Protein AF-A0A0P8AEZ1-F1 (afdb_monomer)

Sequence (94 aa):
MKTRRPFRGKIDKVRITFRKSIELAEKVASELGSPIEISNRGRPPVYDRVKLAAALLVKGMRSFADLPTDLENIQYDMTVCGSKEYPCSSEFQI

Nearest PDB structures (foldseek):
  6zkb-assembly1_q  TM=2.680E-01  e=5.738E+00  Ovis aries
  6m7j-assembly1_E  TM=2.860E-01  e=7.323E+00  Mycobacterium tuberculosis
  8ib4-assembly1_Z  TM=2.171E-01  e=6.482E+00  Mus musculus

Secondary structure (DSSP, 8-state):
---S-TTTTTSTT----HHHHHHHHHHHHHHH--SS----SSSPPSB-HHHHHHHHHHHTTS-TTHHHHHHHHTT---BTTS--PPPPGGGG--

Organism: NCBI:txid1392998

pLDDT: mean 76.28, std 13.15, range [37.09, 91.94]

Solvent-accessible surface area (backbone atoms only — not comparable to full-atom values): 6035 Å² total; per-residue (Å²): 136,84,75,87,57,89,52,71,72,62,61,80,63,63,81,72,50,71,70,60,48,39,58,49,28,32,53,50,26,59,75,73,45,72,93,68,78,90,70,93,71,78,81,79,77,64,54,36,64,42,49,50,46,7,51,54,58,53,38,74,84,49,56,84,79,52,47,60,57,57,35,58,76,69,66,63,64,41,28,66,82,73,75,59,67,74,84,51,82,7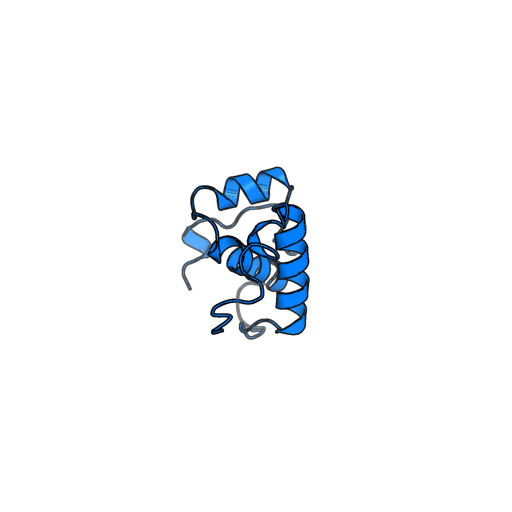9,73,68,72,123

Structure (mmCIF, N/CA/C/O backbone):
data_AF-A0A0P8AEZ1-F1
#
_entry.id   AF-A0A0P8AEZ1-F1
#
loop_
_atom_site.group_PDB
_atom_site.id
_atom_site.type_symbol
_atom_site.label_atom_id
_atom_site.label_alt_id
_atom_site.label_comp_id
_atom_site.label_asym_id
_atom_site.label_entity_id
_atom_site.label_seq_id
_atom_site.pdbx_PDB_ins_code
_atom_site.Cartn_x
_atom_site.Cartn_y
_atom_site.Cartn_z
_atom_site.occupancy
_atom_site.B_iso_or_equiv
_atom_site.auth_seq_id
_atom_site.auth_comp_id
_atom_site.auth_asym_id
_atom_site.auth_atom_id
_atom_site.pdbx_PDB_model_num
ATOM 1 N N . MET A 1 1 ? -17.098 -25.434 28.674 1.00 54.53 1 MET A N 1
ATOM 2 C CA . MET A 1 1 ? -17.180 -24.068 28.099 1.00 54.53 1 MET A CA 1
ATOM 3 C C . MET A 1 1 ? -16.533 -24.061 26.717 1.00 54.53 1 MET A C 1
ATOM 5 O O . MET A 1 1 ? -15.351 -24.353 26.626 1.00 54.53 1 MET A O 1
ATOM 9 N N . LYS A 1 2 ? -17.280 -23.778 25.638 1.00 54.66 2 LYS A N 1
ATOM 10 C CA . LYS A 1 2 ? -16.714 -23.611 24.284 1.00 54.66 2 LYS A CA 1
ATOM 11 C C . LYS A 1 2 ? -16.272 -22.155 24.103 1.00 54.66 2 LYS A C 1
ATOM 13 O O . LYS A 1 2 ? -17.110 -21.286 23.876 1.00 54.66 2 LYS A O 1
ATOM 18 N N . THR A 1 3 ? -14.973 -21.879 24.174 1.00 62.19 3 THR A N 1
ATOM 19 C CA . THR A 1 3 ? -14.371 -20.588 23.797 1.00 62.19 3 THR A CA 1
ATOM 20 C C . THR A 1 3 ? -14.392 -20.453 22.278 1.00 62.19 3 THR A C 1
ATOM 22 O O . THR A 1 3 ? -13.388 -20.620 21.598 1.00 62.19 3 THR A O 1
ATOM 25 N N . ARG A 1 4 ? -15.573 -20.183 21.707 1.00 64.12 4 ARG A N 1
ATOM 26 C CA . ARG A 1 4 ? -15.759 -20.181 20.248 1.00 64.12 4 ARG A CA 1
ATOM 27 C C . ARG A 1 4 ? -14.858 -19.190 19.506 1.00 64.12 4 ARG A C 1
ATOM 29 O O . ARG A 1 4 ? -14.677 -19.387 18.314 1.00 64.12 4 ARG A O 1
ATOM 36 N N . ARG A 1 5 ? -14.298 -18.168 20.172 1.00 63.47 5 ARG A N 1
ATOM 37 C CA . ARG A 1 5 ? -13.314 -17.219 19.619 1.00 63.47 5 ARG A CA 1
ATOM 38 C C . ARG A 1 5 ? -12.518 -16.537 20.752 1.00 63.47 5 ARG A C 1
ATOM 40 O O . ARG A 1 5 ? -12.949 -15.482 21.212 1.00 63.47 5 ARG A O 1
ATOM 47 N N . PRO A 1 6 ? -11.385 -17.092 21.220 1.00 69.50 6 PRO A N 1
ATOM 48 C CA . PRO A 1 6 ? -10.659 -16.565 22.387 1.00 69.50 6 PRO A CA 1
ATOM 49 C C . PRO A 1 6 ? -10.104 -15.140 22.203 1.00 69.50 6 PRO A C 1
ATOM 51 O O . PRO A 1 6 ? -9.798 -14.467 23.184 1.00 69.50 6 PRO A O 1
ATOM 54 N N . PHE A 1 7 ? -10.019 -14.655 20.961 1.00 66.12 7 PHE A N 1
ATOM 55 C CA . PHE A 1 7 ? -9.469 -13.339 20.626 1.00 66.12 7 PHE A CA 1
ATOM 56 C C . PHE A 1 7 ? -10.509 -12.301 20.172 1.00 66.12 7 PHE A C 1
AT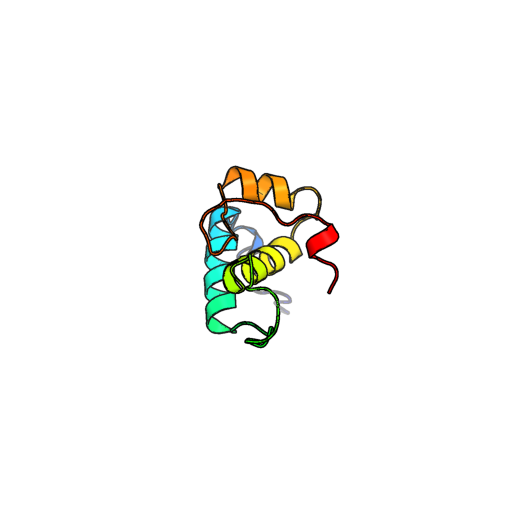OM 58 O O . PHE A 1 7 ? -10.153 -11.148 19.914 1.00 66.12 7 PHE A O 1
ATOM 65 N N . ARG A 1 8 ? -11.794 -12.680 20.086 1.00 61.72 8 ARG A N 1
ATOM 66 C CA . ARG A 1 8 ? -12.873 -11.770 19.665 1.00 61.72 8 ARG A CA 1
ATOM 67 C C . ARG A 1 8 ? -12.987 -10.617 20.663 1.00 61.72 8 ARG A C 1
ATOM 69 O O . ARG A 1 8 ? -13.062 -10.855 21.865 1.00 61.72 8 ARG A O 1
ATOM 76 N N . GLY A 1 9 ? -12.959 -9.377 20.183 1.00 64.88 9 GLY A N 1
ATOM 77 C CA . GLY A 1 9 ? -12.969 -8.175 21.021 1.00 64.88 9 GLY A CA 1
ATOM 78 C C . GLY A 1 9 ? -11.624 -7.769 21.642 1.00 64.88 9 GLY A C 1
ATOM 79 O O . GLY A 1 9 ? -11.559 -6.691 22.229 1.00 64.88 9 GLY A O 1
ATOM 80 N N . LYS A 1 10 ? -10.551 -8.568 21.519 1.00 65.12 10 LYS A N 1
ATOM 81 C CA . LYS A 1 10 ? -9.172 -8.117 21.812 1.00 65.12 10 LYS A CA 1
ATOM 82 C C . LYS A 1 10 ? -8.484 -7.598 20.551 1.00 65.12 10 LYS A C 1
ATOM 84 O O . LYS A 1 10 ? -7.921 -6.511 20.583 1.00 65.12 10 LYS A O 1
ATOM 89 N N . ILE A 1 11 ? -8.586 -8.341 19.446 1.00 61.75 11 ILE A N 1
ATOM 90 C CA . ILE A 1 11 ? -8.027 -7.943 18.142 1.00 61.75 11 ILE A CA 1
ATOM 91 C C . ILE A 1 11 ? -8.865 -6.815 17.521 1.00 61.75 11 ILE A C 1
ATOM 93 O O . ILE A 1 11 ? -8.313 -5.822 17.062 1.00 61.75 11 ILE A O 1
ATOM 97 N N . ASP A 1 12 ? -10.195 -6.906 17.627 1.00 59.69 12 ASP A N 1
ATOM 98 C CA . ASP A 1 12 ? -11.139 -5.929 17.053 1.00 59.69 12 ASP A CA 1
ATOM 99 C C . ASP A 1 12 ? -11.014 -4.511 17.655 1.00 59.69 12 ASP A C 1
ATOM 101 O O . ASP A 1 12 ? -11.529 -3.545 17.096 1.00 59.69 12 ASP A O 1
ATOM 105 N N . LYS A 1 13 ? -10.344 -4.367 18.809 1.00 60.31 13 LYS A N 1
ATOM 106 C CA . LYS A 1 13 ? -10.119 -3.073 19.476 1.00 60.31 13 LYS A CA 1
ATOM 107 C C . LYS A 1 13 ? -8.903 -2.318 18.946 1.00 60.31 13 LYS A C 1
ATOM 109 O O . LYS A 1 13 ? -8.765 -1.128 19.231 1.00 60.31 13 LYS A O 1
ATOM 114 N N . VAL A 1 14 ? -8.015 -2.978 18.205 1.00 65.06 14 VAL A N 1
ATOM 115 C CA . VAL A 1 14 ? -6.819 -2.328 17.672 1.00 65.06 14 VAL A CA 1
ATOM 116 C C . VAL A 1 14 ? -7.218 -1.538 16.427 1.00 65.06 14 VAL A C 1
ATOM 118 O O . VAL A 1 14 ? -7.285 -2.069 15.323 1.00 65.06 14 VAL A O 1
ATOM 121 N N . ARG A 1 15 ? -7.494 -0.242 16.602 1.00 65.81 15 ARG A N 1
ATOM 122 C CA . ARG A 1 15 ? -7.635 0.693 15.480 1.00 65.81 15 ARG A CA 1
ATOM 123 C C . ARG A 1 15 ? -6.257 0.960 14.881 1.00 65.81 15 ARG A C 1
ATOM 125 O O . ARG A 1 15 ? -5.510 1.808 15.364 1.00 65.81 15 ARG A O 1
ATOM 132 N N . ILE A 1 16 ? -5.910 0.211 13.842 1.00 75.94 16 ILE A N 1
ATOM 133 C CA . ILE A 1 16 ? -4.710 0.459 13.042 1.00 75.94 16 ILE A CA 1
ATOM 134 C C . ILE A 1 16 ? -5.015 1.624 12.092 1.00 75.94 16 ILE A C 1
ATOM 136 O O . ILE A 1 16 ? -6.047 1.635 11.423 1.00 75.94 16 ILE A O 1
ATOM 140 N N . THR A 1 17 ? -4.143 2.632 12.059 1.00 86.69 17 THR A N 1
ATOM 141 C CA . THR A 1 17 ? -4.250 3.726 11.084 1.00 86.69 17 THR A CA 1
ATOM 142 C C . THR A 1 17 ? -3.941 3.211 9.682 1.00 86.69 17 THR A C 1
ATOM 144 O O . THR A 1 17 ? -3.157 2.277 9.530 1.00 86.69 17 THR A O 1
ATOM 147 N N . PHE A 1 18 ? -4.495 3.850 8.646 1.00 86.12 18 PHE A N 1
ATOM 148 C CA . PHE A 1 18 ? -4.230 3.454 7.256 1.00 86.12 18 PHE A CA 1
ATOM 149 C C . PHE A 1 18 ? -2.726 3.362 6.944 1.00 86.12 18 PHE A C 1
ATOM 151 O O . PHE A 1 18 ? -2.251 2.383 6.372 1.00 86.12 18 PHE A O 1
ATOM 158 N N . ARG A 1 19 ? -1.958 4.336 7.443 1.00 89.62 19 ARG A N 1
ATOM 159 C CA . ARG A 1 19 ? -0.498 4.359 7.330 1.00 89.62 19 ARG A CA 1
ATOM 160 C C . ARG A 1 19 ? 0.171 3.113 7.922 1.00 89.62 19 ARG A C 1
ATOM 162 O O . ARG A 1 19 ? 0.981 2.478 7.265 1.00 89.62 19 ARG A O 1
ATOM 169 N N . LYS A 1 20 ? -0.209 2.701 9.133 1.00 89.25 20 LYS A N 1
ATOM 170 C CA . LYS A 1 20 ? 0.351 1.484 9.740 1.00 89.25 20 LYS A CA 1
ATOM 171 C C . LYS A 1 20 ? -0.077 0.218 9.000 1.00 89.25 20 LYS A C 1
ATOM 173 O O . LYS A 1 20 ? 0.694 -0.734 8.940 1.00 89.25 20 LYS A O 1
ATOM 178 N N . SER A 1 21 ? -1.294 0.187 8.450 1.00 89.19 21 SER A N 1
ATOM 179 C CA . SER A 1 21 ? -1.739 -0.965 7.661 1.00 89.19 21 SER A CA 1
ATOM 180 C C . SER A 1 21 ? -0.963 -1.108 6.355 1.00 89.19 21 SER A C 1
ATOM 182 O O . SER A 1 21 ? -0.620 -2.232 6.006 1.00 89.19 21 SER A O 1
ATOM 184 N N . ILE A 1 22 ? -0.638 -0.003 5.672 1.00 91.06 22 ILE A N 1
ATOM 185 C CA . ILE A 1 22 ? 0.125 -0.066 4.420 1.00 91.06 22 ILE A CA 1
ATOM 186 C C . ILE A 1 22 ? 1.593 -0.416 4.667 1.00 91.06 22 ILE A C 1
ATOM 188 O O . ILE A 1 22 ? 2.119 -1.282 3.983 1.00 91.06 22 ILE A O 1
ATOM 192 N N . GLU A 1 23 ? 2.208 0.122 5.725 1.00 91.94 23 GLU A N 1
ATOM 193 C CA . GLU A 1 23 ? 3.568 -0.257 6.144 1.00 91.94 23 GLU A CA 1
ATOM 194 C C . GLU A 1 23 ? 3.667 -1.752 6.497 1.00 91.94 23 GLU A C 1
ATOM 196 O O . GLU A 1 23 ? 4.655 -2.418 6.188 1.00 91.94 23 GLU A O 1
ATOM 201 N N . LEU A 1 24 ? 2.639 -2.310 7.148 1.00 91.19 24 LEU A N 1
ATOM 202 C CA . LEU A 1 24 ? 2.578 -3.746 7.419 1.00 91.19 24 LEU A CA 1
ATOM 203 C C . LEU A 1 24 ? 2.409 -4.547 6.122 1.00 91.19 24 LEU A C 1
ATOM 205 O O . LEU A 1 24 ? 3.073 -5.566 5.943 1.00 91.19 24 LEU A O 1
ATOM 209 N N . ALA A 1 25 ? 1.540 -4.087 5.224 1.00 90.81 25 ALA A N 1
ATOM 210 C CA . ALA A 1 25 ? 1.293 -4.740 3.947 1.00 90.81 25 ALA A CA 1
ATOM 211 C C . ALA A 1 25 ? 2.531 -4.738 3.039 1.00 90.81 25 ALA A C 1
ATOM 213 O O . ALA A 1 25 ? 2.774 -5.737 2.374 1.00 90.81 25 ALA A O 1
ATOM 214 N N . GLU A 1 26 ? 3.352 -3.685 3.055 1.00 91.56 26 GLU A N 1
ATOM 215 C CA . GLU A 1 26 ? 4.635 -3.647 2.338 1.00 91.56 26 GLU A CA 1
ATOM 216 C C . GLU A 1 26 ? 5.611 -4.705 2.846 1.00 91.56 26 GLU A C 1
ATOM 218 O O . GLU A 1 26 ? 6.248 -5.392 2.046 1.00 91.56 26 GLU A O 1
ATOM 223 N N . LYS A 1 27 ? 5.710 -4.877 4.170 1.00 91.94 27 LYS A N 1
ATOM 224 C CA . LYS A 1 27 ? 6.559 -5.921 4.766 1.00 91.94 27 LYS A CA 1
ATOM 225 C C . LYS A 1 27 ? 6.089 -7.309 4.352 1.00 91.94 27 LYS A C 1
ATOM 227 O O . LYS A 1 27 ? 6.893 -8.123 3.917 1.00 91.94 27 LYS A O 1
ATOM 232 N N . VAL A 1 28 ? 4.781 -7.547 4.423 1.00 89.44 28 VAL A N 1
ATOM 233 C CA . VAL A 1 28 ? 4.174 -8.812 3.994 1.00 89.44 28 VAL A CA 1
ATOM 234 C C . VAL A 1 28 ? 4.400 -9.051 2.500 1.00 89.44 28 VAL A C 1
ATOM 236 O O . VAL A 1 28 ? 4.800 -10.145 2.119 1.00 89.44 28 VAL A O 1
ATOM 239 N N . ALA A 1 29 ? 4.199 -8.042 1.651 1.00 88.81 29 ALA A N 1
ATOM 240 C CA . A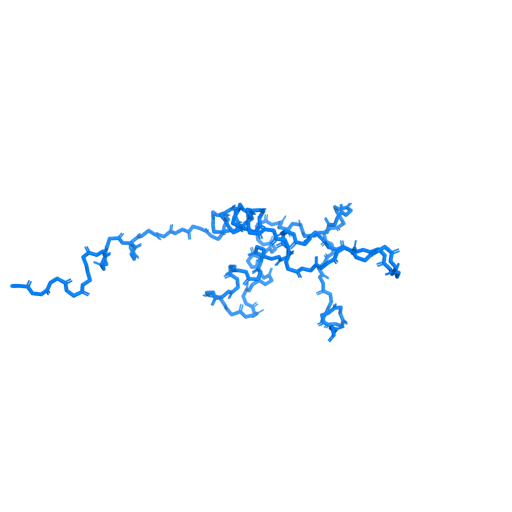LA A 1 29 ? 4.422 -8.149 0.211 1.00 88.81 29 ALA A CA 1
ATOM 241 C C . ALA A 1 29 ? 5.899 -8.396 -0.136 1.00 88.81 29 ALA A C 1
ATOM 243 O O . ALA A 1 29 ? 6.195 -9.146 -1.062 1.00 88.81 29 ALA A O 1
ATOM 244 N N . SER A 1 30 ? 6.822 -7.804 0.625 1.00 88.94 30 SER A N 1
ATOM 245 C CA . SER A 1 30 ? 8.260 -8.039 0.473 1.00 88.94 30 SER A CA 1
ATOM 246 C C . SER A 1 30 ? 8.642 -9.474 0.840 1.00 88.94 30 SER A C 1
ATOM 248 O O . SER A 1 30 ? 9.424 -10.091 0.125 1.00 88.94 30 SER A O 1
ATOM 250 N N . GLU A 1 31 ? 8.079 -10.022 1.923 1.00 89.38 31 GLU A N 1
ATOM 251 C CA . GLU A 1 31 ? 8.370 -11.394 2.362 1.00 89.38 31 GLU A CA 1
ATOM 252 C C . GLU A 1 31 ? 7.710 -12.467 1.494 1.00 89.38 31 GLU A C 1
ATOM 254 O O . GLU A 1 31 ? 8.324 -13.495 1.216 1.00 89.38 31 GLU A O 1
ATOM 259 N N . LEU A 1 32 ? 6.476 -12.237 1.040 1.00 83.00 32 LEU A N 1
ATOM 260 C CA . LEU A 1 32 ? 5.792 -13.151 0.120 1.00 83.00 32 LEU A CA 1
ATOM 261 C C . LEU A 1 32 ? 6.404 -13.122 -1.286 1.00 83.00 32 LEU A C 1
ATOM 263 O O . LEU A 1 32 ? 6.225 -14.069 -2.052 1.00 83.00 32 LEU A O 1
ATOM 267 N N . GLY A 1 33 ? 7.118 -12.045 -1.619 1.00 72.88 33 GLY A N 1
ATOM 268 C CA . GLY A 1 33 ? 7.586 -11.773 -2.967 1.00 72.88 33 GLY A CA 1
ATOM 269 C C . GLY A 1 33 ? 6.444 -11.372 -3.904 1.00 72.88 33 GLY A C 1
ATOM 270 O O . GLY A 1 33 ? 5.255 -11.464 -3.591 1.00 72.88 33 GLY A O 1
ATOM 271 N N . SER A 1 34 ? 6.807 -10.892 -5.093 1.00 67.50 34 SER A N 1
ATOM 272 C CA . SER A 1 34 ? 5.814 -10.562 -6.113 1.00 67.50 34 SER A CA 1
ATOM 273 C C . SER A 1 34 ? 5.397 -11.831 -6.866 1.00 67.50 34 SER A C 1
ATOM 275 O O . SER A 1 34 ? 6.275 -12.516 -7.388 1.00 67.50 34 SER A O 1
ATOM 277 N N . PRO A 1 35 ? 4.089 -12.120 -7.016 1.00 62.22 35 PRO A N 1
ATOM 278 C CA . PRO A 1 35 ? 3.628 -13.174 -7.922 1.00 62.22 35 PRO A CA 1
ATOM 279 C C . PRO A 1 35 ? 3.823 -12.796 -9.401 1.00 62.22 35 PRO A C 1
ATOM 281 O O . PRO A 1 35 ? 3.581 -13.608 -10.286 1.00 62.22 35 PRO A O 1
ATOM 284 N N . ILE A 1 36 ? 4.225 -11.551 -9.681 1.00 65.56 36 ILE A N 1
ATOM 285 C CA . ILE A 1 36 ? 4.457 -11.042 -11.028 1.00 65.56 36 ILE A CA 1
ATOM 286 C C . ILE A 1 36 ? 5.902 -11.361 -11.407 1.00 65.56 36 ILE A C 1
ATOM 288 O O . ILE A 1 36 ? 6.840 -10.841 -10.797 1.00 65.56 36 ILE A O 1
ATOM 292 N N . GLU A 1 37 ? 6.093 -12.169 -12.448 1.00 68.81 37 GLU A N 1
ATOM 293 C CA . GLU A 1 37 ? 7.422 -12.479 -12.976 1.00 68.81 37 GLU A CA 1
ATOM 294 C C . GLU A 1 37 ? 8.110 -11.230 -13.551 1.00 68.81 37 GLU A C 1
ATOM 2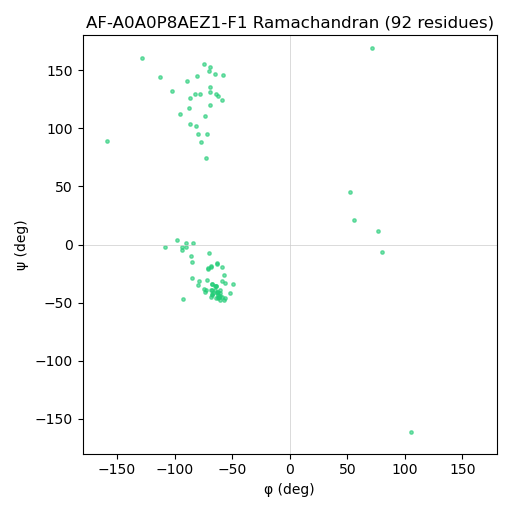96 O O . GLU A 1 37 ? 7.488 -10.275 -14.037 1.00 68.81 37 GLU A O 1
ATOM 301 N N . ILE A 1 38 ? 9.434 -11.165 -13.431 1.00 70.25 38 ILE A N 1
ATOM 302 C CA . ILE A 1 38 ? 10.220 -10.073 -14.012 1.00 70.25 38 ILE A CA 1
ATOM 303 C C . ILE A 1 38 ? 10.423 -10.397 -15.493 1.00 70.25 38 ILE A C 1
ATOM 305 O O . ILE A 1 38 ? 11.255 -11.226 -15.847 1.00 70.25 38 ILE A O 1
ATOM 309 N N . SER A 1 39 ? 9.650 -9.746 -16.363 1.00 70.25 39 SER A N 1
ATOM 310 C CA . SER A 1 39 ? 9.916 -9.761 -17.800 1.00 70.25 39 SER A CA 1
ATOM 311 C C . SER A 1 39 ? 10.898 -8.646 -18.146 1.00 70.25 39 SER A C 1
ATOM 313 O O . SER A 1 39 ? 10.632 -7.478 -17.876 1.00 70.25 39 SER A O 1
ATOM 315 N N . ASN A 1 40 ? 11.997 -9.002 -18.814 1.00 70.50 40 ASN A N 1
ATOM 316 C CA . ASN A 1 40 ? 12.909 -8.038 -19.445 1.00 70.50 40 ASN A CA 1
ATOM 317 C C . ASN A 1 40 ? 12.438 -7.619 -20.849 1.00 70.50 40 ASN A C 1
ATOM 319 O O . ASN A 1 40 ? 13.124 -6.873 -21.545 1.00 70.50 40 ASN A O 1
ATOM 323 N N . ARG A 1 41 ? 11.294 -8.143 -21.304 1.00 75.25 41 ARG A N 1
ATOM 324 C CA . ARG A 1 41 ? 10.690 -7.821 -22.598 1.00 75.25 41 ARG A CA 1
ATOM 325 C C . ARG A 1 41 ? 9.526 -6.857 -22.392 1.00 75.25 41 ARG A C 1
ATOM 327 O O . ARG A 1 41 ? 8.645 -7.135 -21.580 1.00 75.25 41 ARG A O 1
ATOM 334 N N . GLY 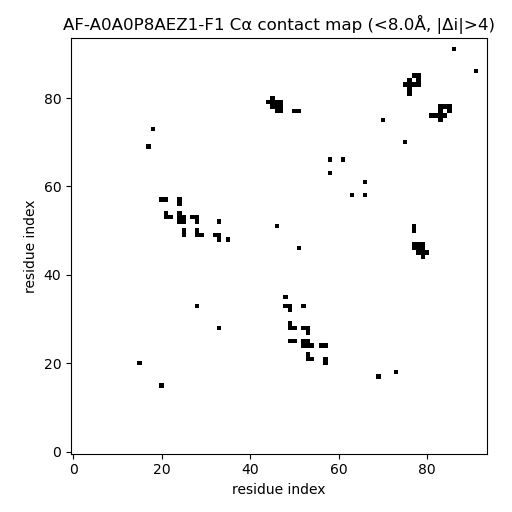A 1 42 ? 9.494 -5.784 -23.182 1.00 75.06 42 GLY A N 1
ATOM 335 C CA . GLY A 1 42 ? 8.396 -4.816 -23.210 1.00 75.06 42 GLY A CA 1
ATOM 336 C C . GLY A 1 42 ? 8.720 -3.491 -22.518 1.00 75.06 42 GLY A C 1
ATOM 337 O O . GLY A 1 42 ? 9.884 -3.133 -22.340 1.00 75.06 42 GLY A O 1
ATOM 338 N N . ARG A 1 43 ? 7.669 -2.735 -22.178 1.00 72.94 43 ARG A N 1
ATOM 339 C CA . ARG A 1 43 ? 7.787 -1.437 -21.504 1.00 72.94 43 ARG A CA 1
ATOM 340 C C . ARG A 1 43 ? 8.285 -1.649 -20.067 1.00 72.94 43 ARG A C 1
ATOM 342 O O . ARG A 1 43 ? 7.766 -2.541 -19.392 1.00 72.94 43 ARG A O 1
ATOM 349 N N . PRO A 1 44 ? 9.252 -0.850 -19.582 1.00 75.94 44 PRO A N 1
ATOM 350 C CA . PRO A 1 44 ? 9.675 -0.929 -18.191 1.00 75.94 44 PRO A CA 1
ATOM 351 C C . PRO A 1 44 ? 8.488 -0.673 -17.247 1.00 75.94 44 PRO A C 1
ATOM 353 O O . PRO A 1 44 ? 7.601 0.120 -17.583 1.00 75.94 44 PRO A O 1
ATOM 356 N N . PRO A 1 45 ? 8.451 -1.336 -16.079 1.00 77.81 45 PRO A N 1
ATOM 357 C CA . PRO A 1 45 ? 7.384 -1.138 -15.109 1.00 77.81 45 PRO A CA 1
ATOM 358 C C . PRO A 1 45 ? 7.415 0.296 -14.572 1.00 77.81 45 PRO A C 1
ATOM 360 O O . PRO A 1 45 ? 8.454 0.782 -14.133 1.00 77.81 45 PRO A O 1
ATOM 363 N N . VAL A 1 46 ? 6.258 0.956 -14.595 1.00 83.50 46 VAL A N 1
ATOM 364 C CA . VAL A 1 46 ? 6.079 2.319 -14.061 1.00 83.50 46 VAL A CA 1
ATOM 365 C C . VAL A 1 46 ? 5.958 2.298 -12.532 1.00 83.50 46 VAL A C 1
ATOM 367 O O . VAL A 1 46 ? 6.416 3.213 -11.843 1.00 83.50 46 VAL A O 1
ATOM 370 N N . TYR A 1 47 ? 5.401 1.214 -11.990 1.00 84.56 47 TYR A N 1
ATOM 371 C CA . TYR A 1 47 ? 5.062 1.072 -10.577 1.00 84.56 47 TYR A CA 1
ATOM 372 C C . TYR A 1 47 ? 5.912 0.018 -9.866 1.00 84.56 47 TYR A C 1
ATOM 374 O O . TYR A 1 47 ? 6.241 -1.034 -10.424 1.00 84.56 47 TYR A O 1
ATOM 382 N N . ASP A 1 48 ? 6.226 0.297 -8.605 1.00 86.88 48 ASP A N 1
ATOM 383 C CA . ASP A 1 48 ? 6.850 -0.633 -7.678 1.00 86.88 48 ASP A CA 1
ATOM 384 C C . ASP A 1 48 ? 5.849 -1.739 -7.322 1.00 86.88 48 ASP A C 1
ATOM 386 O O . ASP A 1 48 ? 4.766 -1.499 -6.782 1.00 86.88 48 ASP A O 1
ATOM 390 N N . ARG A 1 49 ? 6.231 -2.978 -7.632 1.00 84.94 49 ARG A N 1
ATOM 391 C CA . ARG A 1 49 ? 5.395 -4.169 -7.457 1.00 84.94 49 ARG A CA 1
ATOM 392 C C . ARG A 1 49 ? 5.062 -4.440 -5.995 1.00 84.94 49 ARG A C 1
ATOM 394 O O . ARG A 1 49 ? 3.961 -4.907 -5.714 1.00 84.94 49 ARG A O 1
ATOM 401 N N . VAL A 1 50 ? 5.990 -4.164 -5.079 1.00 88.38 50 VAL A N 1
ATOM 40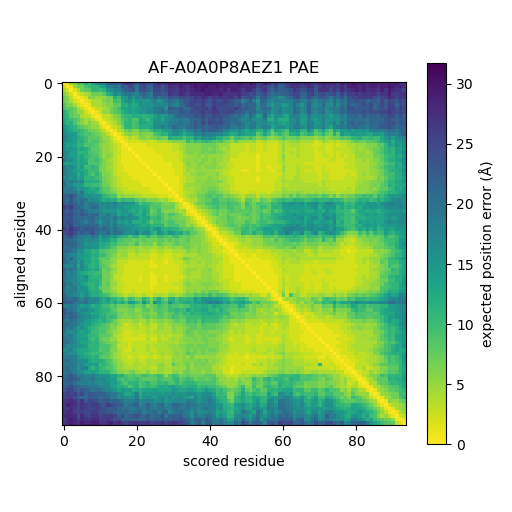2 C CA . VAL A 1 50 ? 5.788 -4.379 -3.640 1.00 88.38 50 VAL A CA 1
ATOM 403 C C . VAL A 1 50 ? 4.754 -3.389 -3.127 1.00 88.38 50 VAL A C 1
ATOM 405 O O . VAL A 1 50 ? 3.812 -3.780 -2.440 1.00 88.38 50 VAL A O 1
ATOM 408 N N . LYS A 1 51 ? 4.879 -2.121 -3.523 1.00 88.81 51 LYS A N 1
ATOM 409 C CA . LYS A 1 51 ? 3.943 -1.067 -3.123 1.00 88.81 51 LYS A CA 1
ATOM 410 C C . LYS A 1 51 ? 2.556 -1.252 -3.732 1.00 88.81 51 LYS A C 1
ATOM 412 O O . LYS A 1 51 ? 1.552 -1.083 -3.044 1.00 88.81 51 LYS A O 1
ATOM 417 N N . LEU A 1 52 ? 2.483 -1.686 -4.991 1.00 87.00 52 LEU A N 1
ATOM 418 C CA . LEU A 1 52 ? 1.223 -2.076 -5.631 1.00 87.00 52 LEU A CA 1
ATOM 419 C C . LEU A 1 52 ? 0.551 -3.240 -4.895 1.00 87.00 52 LEU A C 1
ATOM 421 O O . LEU A 1 52 ? -0.640 -3.180 -4.591 1.00 87.00 52 LEU A O 1
ATOM 425 N N . ALA A 1 53 ? 1.311 -4.290 -4.573 1.00 87.06 53 ALA A N 1
ATOM 426 C CA . ALA A 1 53 ? 0.800 -5.424 -3.812 1.00 87.06 53 ALA A CA 1
ATOM 427 C C . ALA A 1 53 ? 0.331 -4.998 -2.411 1.00 87.06 53 ALA A C 1
ATOM 429 O O . ALA A 1 53 ? -0.737 -5.419 -1.970 1.00 87.06 53 ALA A O 1
ATOM 430 N N . ALA A 1 54 ? 1.067 -4.110 -1.740 1.00 89.50 54 ALA A N 1
ATOM 431 C CA . ALA A 1 54 ? 0.675 -3.551 -0.451 1.00 89.50 54 ALA A CA 1
ATOM 432 C C . ALA A 1 54 ? -0.645 -2.768 -0.541 1.00 89.50 54 ALA A C 1
ATOM 434 O O . ALA A 1 54 ? -1.548 -2.983 0.272 1.00 89.50 54 ALA A O 1
ATOM 435 N N . ALA A 1 55 ? -0.802 -1.920 -1.560 1.00 87.88 55 ALA A N 1
ATOM 436 C CA . ALA A 1 55 ? -2.040 -1.186 -1.805 1.00 87.88 55 ALA A CA 1
ATOM 437 C C . ALA A 1 55 ? -3.226 -2.134 -2.056 1.00 87.88 55 ALA A C 1
ATOM 439 O O . ALA A 1 55 ? -4.299 -1.940 -1.482 1.00 87.88 55 ALA A O 1
ATOM 440 N N . LEU A 1 56 ? -3.029 -3.207 -2.833 1.00 86.12 56 LEU A N 1
ATOM 441 C CA . LEU A 1 56 ? -4.047 -4.240 -3.068 1.00 86.12 56 LEU A CA 1
ATOM 442 C C . LEU A 1 56 ? -4.415 -5.015 -1.791 1.00 86.12 56 LEU A C 1
ATOM 444 O O . LEU A 1 56 ? -5.593 -5.301 -1.561 1.00 86.12 56 LEU A O 1
ATOM 448 N N . LEU A 1 57 ? -3.438 -5.325 -0.937 1.00 86.75 57 LEU A N 1
ATOM 449 C CA . LEU A 1 57 ? -3.673 -5.999 0.343 1.00 86.75 57 LEU A CA 1
ATOM 450 C C . LEU A 1 57 ? -4.523 -5.135 1.282 1.00 86.75 57 LEU A C 1
ATOM 452 O O . LEU A 1 57 ? -5.500 -5.623 1.853 1.00 86.75 57 LEU A O 1
ATOM 456 N N . VAL A 1 58 ? -4.206 -3.842 1.407 1.00 88.69 58 VAL A N 1
ATOM 457 C CA . VAL A 1 58 ? -4.983 -2.922 2.256 1.00 88.69 58 VAL A CA 1
ATOM 458 C C . VAL A 1 58 ? -6.347 -2.602 1.637 1.00 88.69 58 VAL A C 1
ATOM 460 O O . VAL A 1 58 ? -7.328 -2.437 2.369 1.00 88.69 58 VAL A O 1
ATOM 463 N N . LYS A 1 59 ? -6.453 -2.602 0.300 1.00 83.88 59 LYS A N 1
ATOM 464 C CA . LYS A 1 59 ? -7.727 -2.479 -0.420 1.00 83.88 59 LYS A CA 1
ATOM 465 C C . LYS A 1 59 ? -8.725 -3.550 -0.012 1.00 83.88 59 LYS A C 1
ATOM 467 O O . LYS A 1 59 ? -9.915 -3.264 -0.010 1.00 83.88 59 LYS A O 1
ATOM 472 N N . GLY A 1 60 ? -8.295 -4.769 0.331 1.00 73.12 60 GLY A N 1
ATOM 473 C CA . GLY A 1 60 ? -9.206 -5.859 0.706 1.00 73.12 60 GLY A CA 1
ATOM 474 C C . GLY A 1 60 ? -10.258 -5.449 1.747 1.00 73.12 60 GLY A C 1
ATOM 475 O O . GLY A 1 60 ? -11.405 -5.880 1.667 1.00 73.12 60 GLY A O 1
ATOM 476 N N . MET A 1 61 ? -9.893 -4.554 2.670 1.00 64.81 61 MET A N 1
ATOM 477 C CA . MET A 1 61 ? -10.768 -4.046 3.730 1.00 64.81 61 MET A CA 1
ATOM 478 C C . MET A 1 61 ? -11.508 -2.738 3.385 1.00 64.81 61 MET A C 1
ATOM 480 O O . MET A 1 61 ? -12.261 -2.244 4.225 1.00 64.81 61 MET A O 1
ATOM 484 N N . ARG A 1 62 ? -11.289 -2.149 2.201 1.00 71.06 62 ARG A N 1
ATOM 485 C CA . ARG A 1 62 ? -11.776 -0.814 1.804 1.00 71.06 62 ARG A CA 1
ATOM 486 C C . ARG A 1 62 ? -12.506 -0.833 0.460 1.00 71.06 62 ARG A C 1
ATOM 488 O O . ARG A 1 62 ? -12.358 -1.750 -0.350 1.00 71.06 62 ARG A O 1
ATOM 495 N N . SER A 1 63 ? -13.309 0.199 0.213 1.00 77.62 63 SER A N 1
ATOM 496 C CA . SER A 1 63 ? -13.923 0.400 -1.099 1.00 77.62 63 SER A CA 1
ATOM 497 C C . SER A 1 63 ? -12.881 0.909 -2.111 1.00 77.62 63 SER A C 1
ATOM 499 O O . SER A 1 63 ? -11.882 1.525 -1.738 1.00 77.62 63 SER A O 1
ATOM 501 N N . PHE A 1 64 ? -13.108 0.663 -3.406 1.00 74.44 64 PHE A N 1
ATOM 502 C CA . PHE A 1 64 ? -12.267 1.229 -4.471 1.00 74.44 64 PHE A CA 1
ATOM 503 C C . PHE A 1 64 ? -12.413 2.753 -4.607 1.00 74.44 64 PHE A C 1
ATOM 505 O O . PHE A 1 64 ? -11.543 3.377 -5.200 1.00 74.44 64 PHE A O 1
ATOM 512 N N . ALA A 1 65 ? -13.488 3.340 -4.073 1.00 76.88 65 ALA A N 1
ATOM 513 C CA . ALA A 1 65 ? -13.710 4.782 -4.102 1.00 76.88 65 ALA A CA 1
ATOM 514 C C . ALA A 1 65 ? -12.900 5.511 -3.018 1.00 76.88 65 ALA A C 1
ATOM 516 O O . ALA A 1 65 ? -12.407 6.603 -3.268 1.00 76.88 65 ALA A O 1
ATOM 517 N N . ASP A 1 66 ? -12.726 4.888 -1.848 1.00 81.31 66 ASP A N 1
ATOM 518 C CA . ASP A 1 66 ? -12.035 5.510 -0.707 1.00 81.31 66 ASP A CA 1
ATOM 519 C C . ASP A 1 66 ? -10.512 5.331 -0.776 1.00 81.31 66 ASP A C 1
ATOM 521 O O . ASP A 1 66 ? -9.753 6.171 -0.294 1.00 81.31 66 ASP A O 1
ATOM 525 N N . LEU A 1 67 ? -10.053 4.239 -1.402 1.00 83.94 67 LEU A N 1
ATOM 526 C CA . LEU A 1 67 ? -8.633 3.897 -1.476 1.00 83.94 67 LEU A CA 1
ATOM 527 C C . LEU A 1 67 ? -7.762 5.008 -2.100 1.00 83.94 67 LEU A C 1
ATOM 529 O O . LEU A 1 67 ? -6.727 5.307 -1.505 1.00 83.94 67 LEU A O 1
ATOM 533 N N . PRO A 1 68 ? -8.123 5.641 -3.237 1.00 82.69 68 PRO A N 1
ATOM 534 C CA . PRO A 1 68 ? -7.327 6.729 -3.806 1.00 82.69 68 PRO A CA 1
ATOM 535 C C . PRO A 1 68 ? -7.167 7.893 -2.827 1.00 82.69 68 PRO A C 1
ATOM 537 O O . PRO A 1 68 ? -6.054 8.355 -2.601 1.00 82.69 68 PRO A O 1
ATOM 540 N N . THR A 1 69 ? -8.255 8.297 -2.167 1.00 85.31 69 THR A N 1
ATOM 541 C CA . THR A 1 69 ? -8.243 9.382 -1.179 1.00 85.31 69 THR A CA 1
ATOM 542 C C . THR A 1 69 ? -7.362 9.041 0.020 1.00 85.31 69 THR A C 1
ATOM 544 O O . THR A 1 69 ? -6.596 9.875 0.497 1.00 85.31 69 THR A O 1
ATOM 547 N N . ASP A 1 70 ? -7.423 7.803 0.511 1.00 87.38 70 ASP A N 1
ATOM 548 C CA . ASP A 1 70 ? -6.566 7.347 1.604 1.00 87.38 70 ASP A CA 1
ATOM 549 C C . ASP A 1 70 ? -5.077 7.354 1.230 1.00 87.38 70 ASP A C 1
ATOM 551 O O . ASP A 1 70 ? -4.244 7.748 2.051 1.00 87.38 70 ASP A O 1
ATOM 555 N N . LEU A 1 71 ? -4.742 6.930 0.006 1.00 87.75 71 LEU A N 1
ATOM 556 C CA . LEU A 1 71 ? -3.375 6.925 -0.523 1.00 87.75 71 LEU A CA 1
ATOM 557 C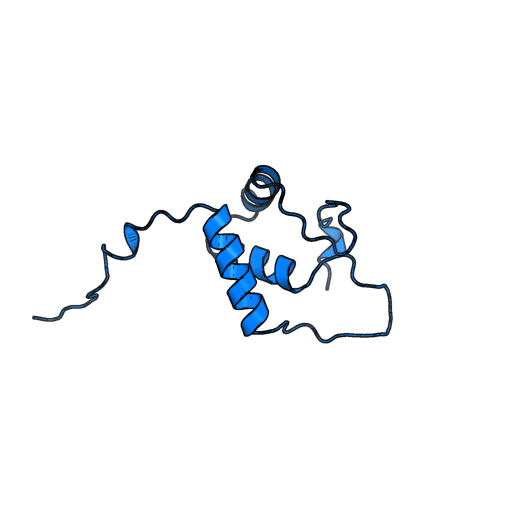 C . LEU A 1 71 ? -2.844 8.351 -0.724 1.00 87.75 71 LEU A C 1
ATOM 559 O O . LEU A 1 71 ? -1.717 8.639 -0.317 1.00 87.75 71 LEU A O 1
ATOM 563 N N . GLU A 1 72 ? -3.666 9.253 -1.263 1.00 86.75 72 GLU A N 1
ATOM 564 C CA . GLU A 1 72 ? -3.347 10.678 -1.400 1.00 86.75 72 GLU A CA 1
ATOM 565 C C . GLU A 1 72 ? -3.084 11.334 -0.041 1.00 86.75 72 GLU A C 1
ATOM 567 O O . GLU A 1 72 ? -2.081 12.030 0.132 1.00 86.75 72 GLU A O 1
ATOM 572 N N . ASN A 1 73 ? -3.927 11.048 0.957 1.00 89.00 73 ASN A N 1
ATOM 573 C CA . ASN A 1 73 ? -3.814 11.607 2.307 1.00 89.00 73 ASN A CA 1
ATOM 574 C C . ASN A 1 73 ? -2.481 11.277 2.991 1.00 89.00 73 ASN A C 1
ATOM 576 O O . ASN A 1 73 ? -1.987 12.063 3.801 1.00 89.00 73 ASN A O 1
ATOM 580 N N . ILE A 1 74 ? -1.895 10.115 2.693 1.00 89.19 74 ILE A N 1
ATOM 581 C CA . ILE A 1 74 ? -0.588 9.715 3.231 1.00 89.19 74 ILE A CA 1
ATOM 582 C C . ILE A 1 74 ? 0.567 9.978 2.254 1.00 89.19 74 ILE A C 1
ATOM 584 O O . ILE A 1 74 ? 1.702 9.624 2.571 1.00 89.19 74 ILE A O 1
ATOM 588 N N . GLN A 1 75 ? 0.289 10.595 1.099 1.00 87.88 75 GLN A N 1
ATOM 589 C CA . GLN A 1 75 ? 1.240 10.837 0.009 1.00 87.88 75 GLN A CA 1
ATOM 590 C C . GLN A 1 75 ? 1.974 9.560 -0.421 1.00 87.88 75 GLN A C 1
ATOM 592 O O . GLN A 1 75 ? 3.199 9.545 -0.566 1.00 87.88 75 GLN A O 1
ATOM 597 N N . TYR A 1 76 ? 1.220 8.470 -0.577 1.00 88.06 76 TYR A N 1
ATOM 598 C CA . TYR A 1 76 ? 1.781 7.166 -0.903 1.00 88.06 76 TYR A CA 1
ATOM 599 C C . TYR A 1 76 ? 2.231 7.098 -2.360 1.00 88.06 76 TYR A C 1
ATOM 601 O O . TYR A 1 76 ? 1.411 7.064 -3.274 1.00 88.06 76 TYR A O 1
ATOM 609 N N . ASP A 1 77 ? 3.542 7.038 -2.573 1.00 88.38 77 ASP A N 1
ATOM 610 C CA . ASP A 1 77 ? 4.117 6.942 -3.909 1.00 88.38 77 ASP A CA 1
ATOM 611 C C . ASP A 1 77 ? 4.415 5.492 -4.287 1.00 88.38 77 ASP A C 1
ATOM 613 O O . ASP A 1 77 ? 5.313 4.858 -3.720 1.00 88.38 77 ASP A O 1
ATOM 617 N N . MET A 1 78 ? 3.666 4.994 -5.270 1.00 87.00 78 MET A N 1
ATOM 618 C CA . MET A 1 78 ? 3.816 3.657 -5.844 1.00 87.00 78 MET A CA 1
ATOM 619 C C . MET A 1 78 ? 4.713 3.635 -7.082 1.00 87.00 78 MET A C 1
ATOM 621 O O . MET A 1 78 ? 4.968 2.560 -7.612 1.00 87.00 78 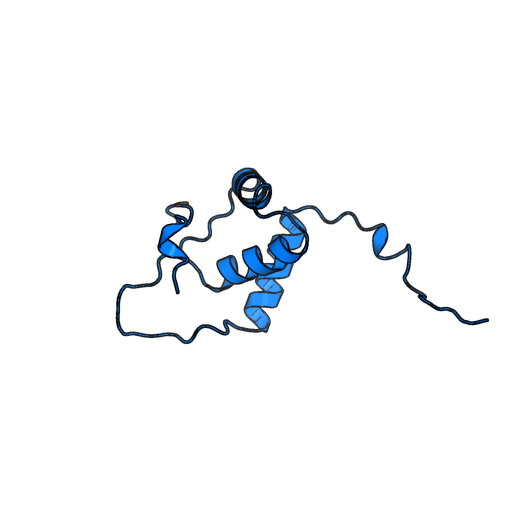MET A O 1
ATOM 625 N N . THR A 1 79 ? 5.174 4.782 -7.578 1.00 86.19 79 THR A N 1
ATOM 626 C CA . THR A 1 79 ? 5.976 4.850 -8.804 1.00 86.19 79 THR A CA 1
ATOM 627 C C . THR A 1 79 ? 7.433 4.501 -8.531 1.00 86.19 79 THR A C 1
ATOM 629 O O . THR A 1 79 ? 7.983 4.833 -7.480 1.00 86.19 79 THR A O 1
ATOM 632 N N . VAL A 1 80 ? 8.087 3.841 -9.489 1.00 85.25 80 VAL A N 1
ATOM 633 C CA . VAL A 1 80 ? 9.523 3.517 -9.383 1.00 85.25 80 VAL A CA 1
ATOM 634 C C . VAL A 1 80 ? 10.371 4.793 -9.443 1.00 85.25 80 VAL A C 1
ATOM 636 O O . VAL A 1 80 ? 11.404 4.890 -8.786 1.00 85.25 80 VAL A O 1
ATOM 639 N N . CYS A 1 81 ? 9.926 5.789 -10.214 1.00 82.94 81 CYS A N 1
ATOM 640 C CA . CYS A 1 81 ? 10.672 7.020 -10.481 1.00 82.94 81 CYS A CA 1
ATOM 641 C C . CYS A 1 81 ? 10.412 8.156 -9.480 1.00 82.94 81 CYS A C 1
ATOM 643 O O . CYS A 1 81 ? 11.006 9.222 -9.622 1.00 82.94 81 CYS A O 1
ATOM 645 N N . GLY A 1 82 ? 9.526 7.975 -8.498 1.00 80.00 82 GLY A N 1
ATOM 646 C CA . GLY A 1 82 ? 9.190 9.043 -7.553 1.00 80.00 82 GLY A CA 1
ATOM 647 C C . GLY A 1 82 ? 8.248 10.120 -8.118 1.00 80.00 82 GLY A C 1
ATOM 648 O O . GLY A 1 82 ? 8.106 11.197 -7.542 1.00 80.00 82 GLY A O 1
ATOM 649 N N . SER A 1 83 ? 7.657 9.866 -9.289 1.00 80.19 83 SER A N 1
ATOM 650 C CA . SER A 1 83 ? 6.802 10.810 -10.023 1.00 80.19 83 SER A CA 1
ATOM 651 C C . SER A 1 83 ? 5.472 11.100 -9.327 1.00 80.19 83 SER A C 1
ATOM 653 O O . SER A 1 83 ? 4.845 12.112 -9.628 1.00 80.19 83 SER A O 1
ATOM 655 N N . LYS A 1 84 ? 5.046 10.233 -8.394 1.00 77.81 84 LYS A N 1
ATOM 656 C CA . LYS A 1 84 ? 3.731 10.285 -7.731 1.00 77.81 84 LYS A CA 1
ATOM 657 C C . LYS A 1 84 ? 2.544 10.281 -8.702 1.00 77.81 84 LYS A C 1
ATOM 659 O O . LYS A 1 84 ? 1.449 10.701 -8.337 1.00 77.81 84 LYS A O 1
ATOM 664 N N . GLU A 1 85 ? 2.755 9.813 -9.930 1.00 71.75 85 GLU A N 1
ATOM 665 C CA . GLU A 1 85 ? 1.673 9.581 -10.878 1.00 71.75 85 GLU A CA 1
ATOM 666 C C . GLU A 1 85 ? 0.832 8.396 -10.395 1.00 71.75 85 GLU A C 1
ATOM 668 O O . GLU A 1 85 ? 1.357 7.352 -9.999 1.00 71.75 85 GLU A O 1
ATOM 673 N N . TYR A 1 86 ? -0.486 8.578 -10.378 1.00 64.62 86 TYR A N 1
ATOM 674 C CA . TYR A 1 86 ? -1.415 7.522 -9.997 1.00 64.62 86 TYR A CA 1
ATOM 675 C C . TYR A 1 86 ? -1.799 6.704 -11.228 1.00 64.62 86 TYR A C 1
ATOM 677 O O . TYR A 1 86 ? -2.043 7.288 -12.288 1.00 64.62 86 TYR A O 1
ATOM 685 N N . PRO A 1 87 ? -1.915 5.372 -11.095 1.00 60.84 87 PRO A N 1
ATOM 686 C CA . PRO A 1 87 ? -2.284 4.520 -12.210 1.00 60.84 87 PRO A CA 1
ATOM 687 C C . PRO A 1 87 ? -3.637 4.911 -12.781 1.00 60.84 87 PRO A C 1
ATOM 689 O O . PRO A 1 87 ? -4.651 4.958 -12.079 1.00 60.84 87 PRO A O 1
ATOM 692 N N . CYS A 1 88 ? -3.639 5.194 -14.082 1.00 55.47 88 CYS A N 1
ATOM 693 C CA . CYS A 1 88 ? -4.864 5.449 -14.819 1.00 55.47 88 CYS A CA 1
ATOM 694 C C . CYS A 1 88 ? -5.647 4.134 -14.952 1.00 55.47 88 CYS A C 1
ATOM 696 O O . CYS A 1 88 ? -5.058 3.056 -15.040 1.00 55.47 88 CYS A O 1
ATOM 698 N N . SER A 1 89 ? -6.979 4.187 -15.006 1.00 52.25 89 SER A N 1
ATOM 699 C CA . SER A 1 89 ? -7.820 2.982 -15.127 1.00 52.25 89 SER A CA 1
ATOM 700 C C . SER A 1 89 ? -7.486 2.129 -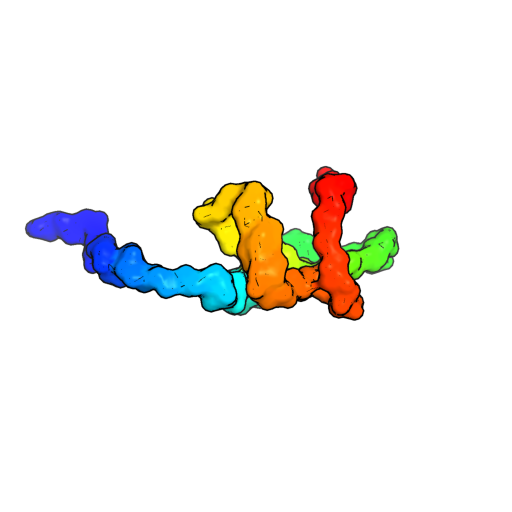16.361 1.00 52.25 89 SER A C 1
ATOM 702 O O . SER A 1 89 ? -7.661 0.912 -16.333 1.00 52.25 89 SER A O 1
ATOM 704 N N . SER A 1 90 ? -6.947 2.742 -17.416 1.00 53.72 90 SER A N 1
ATOM 705 C CA . SER A 1 90 ? -6.446 2.065 -18.617 1.00 53.72 90 SER A CA 1
ATOM 706 C C . SER A 1 90 ? -5.156 1.267 -18.401 1.00 53.72 90 SER A C 1
ATOM 708 O O . SER A 1 90 ? -4.856 0.383 -19.193 1.00 53.72 90 SER A O 1
ATOM 710 N N . GLU A 1 91 ? -4.386 1.552 -17.349 1.00 53.62 91 GLU A N 1
ATOM 711 C CA . GLU A 1 91 ? -3.113 0.877 -17.050 1.00 53.62 91 GLU A CA 1
ATOM 712 C C . GLU A 1 91 ? -3.299 -0.419 -16.249 1.00 53.62 91 GLU A C 1
ATOM 714 O O . GLU A 1 91 ? -2.363 -1.201 -16.106 1.00 53.62 91 GLU A O 1
ATOM 719 N N . PHE A 1 92 ? -4.517 -0.671 -15.759 1.00 46.22 92 PHE A N 1
ATOM 720 C CA . PHE A 1 92 ? -4.901 -1.905 -15.068 1.00 46.22 92 PHE A CA 1
ATOM 721 C C . PHE A 1 92 ? -5.436 -3.002 -16.003 1.00 46.22 92 PHE A C 1
ATOM 723 O O . PHE A 1 92 ? -5.833 -4.064 -15.522 1.00 46.22 92 PHE A O 1
ATOM 730 N N . GLN A 1 93 ? -5.476 -2.768 -17.319 1.00 37.09 93 GLN A N 1
ATOM 731 C CA . GLN A 1 93 ? -5.850 -3.793 -18.297 1.00 37.09 93 GLN A CA 1
ATOM 732 C C . GLN A 1 93 ? -4.662 -4.743 -18.511 1.00 37.09 93 GLN A C 1
ATOM 734 O O . GLN A 1 93 ? -3.800 -4.497 -19.353 1.00 37.09 93 GLN A O 1
ATOM 739 N N . ILE A 1 94 ? -4.605 -5.786 -17.677 1.00 37.09 94 ILE A N 1
ATOM 740 C CA . ILE A 1 94 ? -3.772 -6.984 -17.869 1.00 37.09 94 ILE A CA 1
ATOM 741 C C . ILE A 1 94 ? -4.502 -7.936 -18.814 1.00 37.09 94 ILE A C 1
ATOM 743 O O . ILE A 1 94 ? -5.717 -8.148 -18.589 1.00 37.09 94 ILE A O 1
#

Foldseek 3Di:
DDPVDVCVPVVVPDPDQLVNQLVVQLVVCVVVDAPDDDDPDDDPDQFDRSSVRSLVVSCVVDDPVCSVVSCVVVLPAGGPVSPSDDDDPVNPPD

Radius of gyration: 16.54 Å; Cα contacts (8 Å, |Δi|>4): 57; chains: 1; bounding box: 30×36×51 Å

Mean predicted aligned error: 9.93 Å